Protein AF-A3DJR2-F1 (afdb_monomer)

Organism: Acetivibrio thermocellus (strain ATCC 27405 / DSM 1237 / JCM 9322 / NBRC 103400 / NCIMB 10682 / NRRL B-4536 / VPI 7372) (NCBI:txid203119)

Solvent-accessible surface area (backbone atoms only — not comparable to full-atom values): 4359 Å² total; per-residue (Å²): 134,84,76,85,65,75,58,40,39,23,33,26,30,74,84,78,70,42,81,74,45,70,51,89,65,86,60,85,74,54,73,71,57,49,40,52,54,50,50,53,52,53,46,73,74,34,79,80,39,65,82,44,52,84,45,40,46,72,43,79,49,49,74,72,56,54,73,68,66,122

Sequence (70 aa):
MTGNQPVKVGLRSKITNELVAVYPYSINGSPKEVEKKVFDWYYAQGCANENELPNLFVDTVTDGELKSFH

Mean predicted aligned error: 6.71 Å

Structure (mmCIF, N/CA/C/O backbone):
data_AF-A3DJR2-F1
#
_entry.id   AF-A3DJR2-F1
#
loop_
_atom_site.group_PDB
_atom_site.id
_atom_site.type_symbol
_atom_site.label_atom_id
_atom_site.label_alt_id
_atom_site.label_comp_id
_atom_site.label_asym_id
_atom_site.label_entity_id
_atom_site.label_seq_id
_atom_site.pdbx_PDB_ins_code
_atom_site.Cartn_x
_atom_site.Cartn_y
_atom_site.Cartn_z
_atom_site.occupancy
_atom_site.B_iso_or_equiv
_atom_site.auth_seq_id
_atom_site.auth_comp_id
_atom_site.auth_asym_id
_atom_site.auth_atom_id
_atom_site.pdbx_PDB_model_num
ATOM 1 N N . MET A 1 1 ? -24.269 5.211 14.674 1.00 36.78 1 MET A N 1
ATOM 2 C CA . MET A 1 1 ? -23.089 4.485 15.184 1.00 36.78 1 MET A CA 1
ATOM 3 C C . MET A 1 1 ? -22.269 4.080 13.971 1.00 36.78 1 MET A C 1
ATOM 5 O O . MET A 1 1 ? -22.514 3.023 13.409 1.00 36.78 1 MET A O 1
ATOM 9 N N . THR A 1 2 ? -21.411 4.963 13.464 1.00 41.88 2 THR A N 1
ATOM 10 C CA . THR A 1 2 ? -20.610 4.639 12.277 1.00 41.88 2 THR A CA 1
ATOM 11 C C . THR A 1 2 ? -19.457 3.777 12.759 1.00 41.88 2 THR A C 1
ATOM 13 O O . THR A 1 2 ? -18.569 4.270 13.449 1.00 41.88 2 THR A O 1
ATOM 16 N N . GLY A 1 3 ? -19.551 2.467 12.527 1.00 43.75 3 GLY A N 1
ATOM 17 C CA . GLY A 1 3 ? -18.500 1.532 12.891 1.00 43.75 3 GLY A CA 1
ATOM 18 C C . GLY A 1 3 ? -17.199 1.978 12.238 1.00 43.75 3 GLY A C 1
ATOM 19 O O . GLY A 1 3 ? -17.116 2.024 11.014 1.00 43.75 3 GLY A O 1
ATOM 20 N N . ASN A 1 4 ? -16.203 2.323 13.052 1.00 49.97 4 ASN A N 1
ATOM 21 C CA . ASN A 1 4 ? -14.822 2.475 12.610 1.00 49.97 4 ASN A CA 1
ATOM 22 C C . ASN A 1 4 ? -14.319 1.089 12.191 1.00 49.97 4 ASN A C 1
ATOM 24 O O . ASN A 1 4 ? 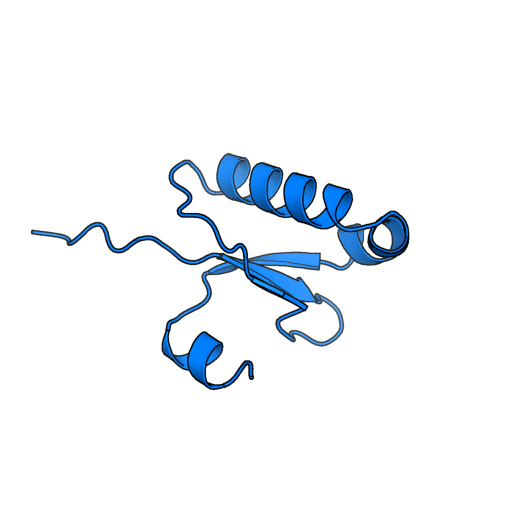-13.628 0.409 12.948 1.00 49.97 4 ASN A O 1
ATOM 28 N N . GLN A 1 5 ? -14.727 0.626 11.012 1.00 55.78 5 GLN A N 1
ATOM 29 C CA . GLN A 1 5 ? -14.074 -0.508 10.387 1.00 55.78 5 GLN A CA 1
ATOM 30 C C . GLN A 1 5 ? -12.655 -0.059 10.018 1.00 55.78 5 GLN A C 1
ATOM 32 O O . GLN A 1 5 ? -12.493 1.050 9.500 1.00 55.78 5 GLN A O 1
ATOM 37 N N . PRO A 1 6 ? -11.624 -0.870 10.306 1.00 59.81 6 PRO A N 1
ATOM 38 C CA . PRO A 1 6 ? -10.273 -0.563 9.870 1.00 59.81 6 PRO A CA 1
ATOM 39 C C . PRO A 1 6 ? -10.285 -0.435 8.347 1.00 59.81 6 PRO A C 1
ATOM 41 O O . PRO A 1 6 ? -10.631 -1.382 7.636 1.00 59.81 6 PRO A O 1
ATOM 44 N N . VAL A 1 7 ? -9.961 0.758 7.852 1.00 70.56 7 VAL A N 1
ATOM 45 C CA . VAL A 1 7 ? -9.871 1.014 6.417 1.00 70.56 7 VAL A CA 1
ATOM 46 C C . VAL A 1 7 ? -8.613 0.309 5.937 1.00 70.56 7 VAL A C 1
ATOM 48 O O . VAL A 1 7 ? -7.498 0.716 6.264 1.00 70.56 7 VAL A O 1
ATOM 51 N N . LYS A 1 8 ? -8.789 -0.796 5.212 1.00 84.06 8 LYS A N 1
ATOM 52 C CA . LYS A 1 8 ? -7.669 -1.451 4.544 1.00 84.06 8 LYS A CA 1
ATOM 53 C C . LYS A 1 8 ? -7.254 -0.588 3.366 1.00 84.06 8 LYS A C 1
ATOM 55 O O . LYS A 1 8 ? -8.089 -0.107 2.602 1.00 84.06 8 LYS A O 1
ATOM 60 N N . VAL A 1 9 ? -5.955 -0.391 3.235 1.00 88.81 9 VAL A N 1
ATOM 61 C CA . VAL A 1 9 ? -5.366 0.398 2.160 1.00 88.81 9 VAL A CA 1
ATOM 62 C C . VAL A 1 9 ? -4.297 -0.416 1.468 1.00 88.81 9 VAL A C 1
ATOM 64 O O . VAL A 1 9 ? -3.698 -1.319 2.055 1.00 88.81 9 VAL A O 1
ATOM 67 N N . GLY A 1 10 ? -4.078 -0.110 0.205 1.00 89.75 10 GLY A N 1
ATOM 68 C CA . GLY A 1 10 ? -3.108 -0.791 -0.623 1.00 89.75 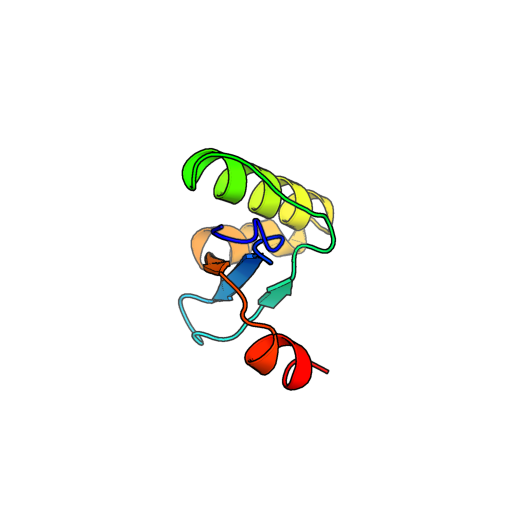10 GLY A CA 1
ATOM 69 C C . GLY A 1 10 ? -2.532 0.154 -1.655 1.00 89.75 10 GLY A C 1
ATOM 70 O O . GLY A 1 10 ? -3.040 1.253 -1.868 1.00 89.75 10 GLY A O 1
ATOM 71 N N . LEU A 1 11 ? -1.447 -0.282 -2.274 1.00 90.50 11 LEU A N 1
ATOM 72 C CA . LEU A 1 11 ? -0.843 0.381 -3.410 1.00 90.50 11 LEU A CA 1
ATOM 73 C C . LEU A 1 11 ? -1.444 -0.182 -4.680 1.00 90.50 11 LEU A C 1
ATOM 75 O O . LEU A 1 11 ? -1.452 -1.396 -4.877 1.00 90.50 11 LEU A O 1
ATOM 79 N N . ARG A 1 12 ? -1.911 0.710 -5.544 1.00 91.31 12 ARG A N 1
ATOM 80 C CA . ARG A 1 12 ? -2.362 0.391 -6.892 1.00 91.31 12 ARG A CA 1
ATOM 81 C C . ARG A 1 12 ? -1.427 0.990 -7.922 1.00 91.31 12 ARG A C 1
ATOM 83 O O . ARG A 1 12 ? -0.893 2.081 -7.727 1.00 91.31 12 ARG A O 1
ATOM 90 N N . SER A 1 13 ? -1.256 0.281 -9.029 1.00 89.38 13 SER A N 1
ATOM 91 C CA . SER A 1 13 ? -0.510 0.775 -10.181 1.00 89.38 13 SER A CA 1
ATOM 92 C C . SER A 1 13 ? -1.343 1.788 -10.950 1.00 89.38 13 SER A C 1
ATOM 94 O O . SER A 1 13 ? -2.456 1.497 -11.362 1.00 89.38 13 SER A O 1
ATOM 96 N N . LYS A 1 14 ? -0.799 2.972 -11.216 1.00 89.12 14 LYS A N 1
ATOM 97 C CA . LYS A 1 14 ? -1.398 3.960 -12.128 1.00 89.12 14 LYS A CA 1
ATOM 98 C C . LYS A 1 14 ? -1.397 3.472 -13.577 1.00 89.12 14 LYS A C 1
ATOM 100 O O . LYS A 1 14 ? -2.140 4.006 -14.390 1.00 89.12 14 LYS A O 1
ATOM 105 N N . ILE A 1 15 ? -0.540 2.500 -13.899 1.00 88.12 15 ILE A N 1
ATOM 106 C CA . ILE A 1 15 ? -0.364 1.985 -15.259 1.00 88.12 15 ILE A CA 1
ATOM 107 C C . ILE A 1 15 ? -1.392 0.892 -15.547 1.00 88.12 15 ILE A C 1
ATOM 109 O O . ILE A 1 15 ? -2.090 0.964 -16.554 1.00 88.12 15 ILE A O 1
ATOM 113 N N . THR A 1 16 ? -1.492 -0.110 -14.670 1.00 86.19 16 THR A N 1
ATOM 114 C CA . THR A 1 16 ? -2.386 -1.263 -14.879 1.00 86.19 16 THR A CA 1
ATOM 115 C C . THR A 1 16 ? -3.687 -1.172 -14.088 1.00 86.19 16 THR A C 1
ATOM 117 O O . THR A 1 16 ? -4.613 -1.933 -14.340 1.00 86.19 16 THR A O 1
ATOM 120 N N . ASN A 1 17 ? -3.788 -0.218 -13.157 1.00 85.25 17 ASN A N 1
ATOM 121 C CA . ASN A 1 17 ? -4.896 -0.081 -12.209 1.00 85.25 17 ASN A CA 1
ATOM 122 C C . ASN A 1 17 ? -5.094 -1.307 -11.299 1.00 85.25 17 ASN A C 1
ATOM 124 O O . ASN A 1 17 ? -6.126 -1.447 -10.645 1.00 85.25 17 ASN A O 1
ATOM 128 N N . GLU A 1 18 ? -4.093 -2.184 -11.237 1.00 86.56 18 GLU A N 1
ATOM 129 C CA . GLU A 1 18 ? -4.109 -3.386 -10.416 1.00 86.56 18 GLU A CA 1
ATOM 130 C C . GLU A 1 18 ? -3.580 -3.097 -9.016 1.00 86.56 18 GLU A C 1
ATOM 132 O O . GLU A 1 18 ? -2.758 -2.200 -8.800 1.00 86.56 18 GLU A O 1
ATOM 137 N N . LEU A 1 19 ? -4.061 -3.882 -8.056 1.00 87.81 19 LEU A N 1
ATOM 138 C CA . LEU A 1 19 ? -3.549 -3.885 -6.697 1.00 87.81 19 LEU A CA 1
ATOM 139 C C . LEU A 1 19 ? -2.154 -4.518 -6.699 1.00 87.81 19 LEU A C 1
ATOM 141 O O . LEU A 1 19 ? -1.982 -5.651 -7.124 1.00 87.81 19 LEU A O 1
ATOM 145 N N . VAL A 1 20 ? -1.153 -3.771 -6.252 1.00 87.50 20 VAL A N 1
ATOM 146 C CA . VAL A 1 20 ? 0.252 -4.197 -6.239 1.00 87.50 20 VAL A CA 1
ATOM 147 C C . VAL A 1 20 ? 0.629 -4.730 -4.866 1.00 87.50 20 VAL A C 1
ATOM 149 O O . VAL A 1 20 ? 1.256 -5.778 -4.745 1.00 87.50 20 VAL A O 1
ATOM 152 N N . ALA A 1 21 ? 0.209 -4.028 -3.815 1.00 87.81 21 ALA A N 1
ATOM 153 C CA . ALA A 1 21 ? 0.467 -4.442 -2.445 1.00 87.81 21 ALA A CA 1
ATOM 154 C C . ALA A 1 21 ? -0.664 -4.017 -1.517 1.00 87.81 21 ALA A C 1
ATOM 156 O O . ALA A 1 21 ? -1.272 -2.965 -1.694 1.00 87.81 21 ALA A O 1
ATOM 157 N N . VAL A 1 22 ? -0.917 -4.815 -0.485 1.00 89.25 22 VAL A N 1
ATOM 158 C CA . VAL A 1 22 ? -1.897 -4.501 0.557 1.00 89.25 22 VAL A CA 1
ATOM 159 C C . VAL A 1 22 ? -1.159 -4.238 1.850 1.00 89.25 22 VAL A C 1
ATOM 161 O O . VAL A 1 22 ? -0.365 -5.066 2.290 1.00 89.25 22 VAL A O 1
ATOM 164 N N . TYR A 1 23 ? -1.450 -3.102 2.476 1.00 89.31 23 TYR A N 1
ATOM 165 C CA . TYR A 1 23 ? -0.881 -2.775 3.770 1.00 89.31 23 TYR A CA 1
ATOM 166 C C . TYR A 1 23 ? -1.484 -3.703 4.841 1.00 89.31 23 TYR A C 1
ATOM 168 O O . TYR A 1 23 ? -2.701 -3.678 5.055 1.00 89.31 23 TYR A O 1
ATOM 176 N N . PRO A 1 24 ? -0.676 -4.539 5.519 1.00 86.12 24 PRO A N 1
ATOM 177 C CA . PRO A 1 24 ? -1.198 -5.579 6.406 1.00 86.12 24 PRO A CA 1
ATOM 178 C C . PRO A 1 24 ? -1.603 -5.047 7.788 1.00 86.12 24 PRO A C 1
ATOM 180 O O . PRO A 1 24 ? -2.268 -5.753 8.547 1.00 86.12 24 PRO A O 1
ATOM 183 N N . TYR A 1 25 ? -1.210 -3.820 8.138 1.00 85.50 25 TYR A N 1
ATOM 184 C CA . TYR A 1 25 ? -1.479 -3.235 9.449 1.00 85.50 25 TYR A CA 1
ATOM 185 C C . TYR A 1 25 ? -2.720 -2.339 9.427 1.00 85.50 25 TYR A C 1
ATOM 187 O O . TYR A 1 25 ? -3.089 -1.757 8.410 1.00 85.50 25 TYR A O 1
ATOM 195 N N . SER A 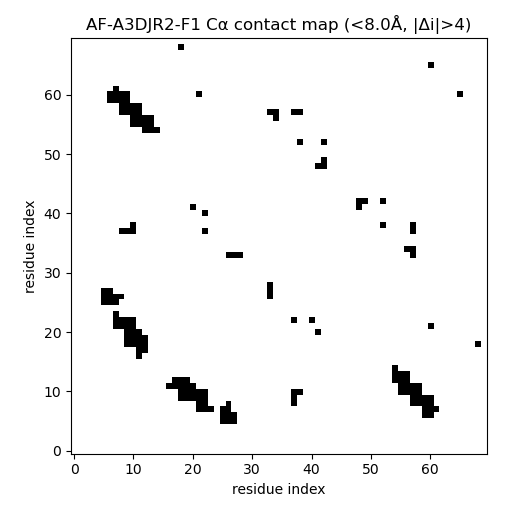1 26 ? -3.365 -2.194 10.585 1.00 81.81 26 SER A N 1
ATOM 196 C CA . SER A 1 26 ? -4.448 -1.221 10.741 1.00 81.81 26 SER A CA 1
ATOM 197 C C . SER A 1 26 ? -3.877 0.191 10.734 1.00 81.81 26 SER A C 1
ATOM 199 O O . SER A 1 26 ? -2.961 0.496 11.501 1.00 81.8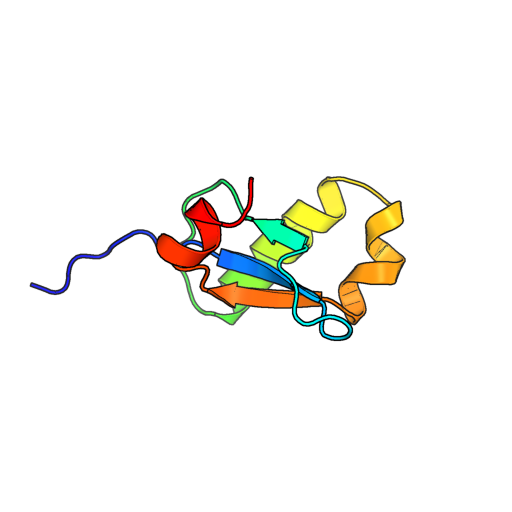1 26 SER A O 1
ATOM 201 N N . ILE A 1 27 ? -4.422 1.052 9.879 1.00 82.50 27 ILE A N 1
ATOM 202 C CA . ILE A 1 27 ? -3.961 2.424 9.732 1.00 82.50 27 ILE A CA 1
ATOM 203 C C . ILE A 1 27 ? -5.096 3.409 9.978 1.00 82.50 27 ILE A C 1
ATOM 205 O O . ILE A 1 27 ? -6.178 3.308 9.406 1.00 82.50 27 ILE A O 1
ATOM 209 N N . ASN A 1 28 ? -4.818 4.381 10.841 1.00 79.69 28 ASN A N 1
ATOM 210 C CA . ASN A 1 28 ? -5.714 5.480 11.155 1.00 79.69 28 ASN A CA 1
ATOM 211 C C . ASN A 1 28 ? -4.944 6.787 10.951 1.00 79.69 28 ASN A C 1
ATOM 213 O O . ASN A 1 28 ? -3.756 6.869 11.281 1.00 79.69 28 ASN A O 1
ATOM 217 N N . GLY A 1 29 ? -5.623 7.799 10.422 1.00 80.06 29 GLY A N 1
ATOM 218 C CA . GLY A 1 29 ? -5.045 9.117 10.187 1.00 80.06 29 GLY A CA 1
ATOM 219 C C . GLY A 1 29 ? -5.659 9.799 8.976 1.00 80.06 29 GLY A C 1
ATOM 220 O O . GLY A 1 29 ? -6.607 9.297 8.369 1.00 80.06 29 GLY A O 1
ATOM 221 N N . SER A 1 30 ? -5.099 10.951 8.623 1.00 84.50 30 SER A N 1
ATOM 222 C CA . SER A 1 30 ? -5.484 11.647 7.395 1.00 84.50 30 SER A CA 1
ATOM 223 C C . SER A 1 30 ? -5.004 10.875 6.158 1.00 84.50 30 SER A C 1
ATOM 225 O O . SER A 1 30 ? -3.971 10.208 6.235 1.00 84.50 30 SER A O 1
ATOM 227 N N . PRO A 1 31 ? -5.649 11.031 4.986 1.00 82.12 31 PRO A N 1
ATOM 228 C CA . PRO A 1 31 ? -5.227 10.371 3.747 1.00 82.12 31 PRO A CA 1
ATOM 229 C C . PRO A 1 31 ? -3.734 10.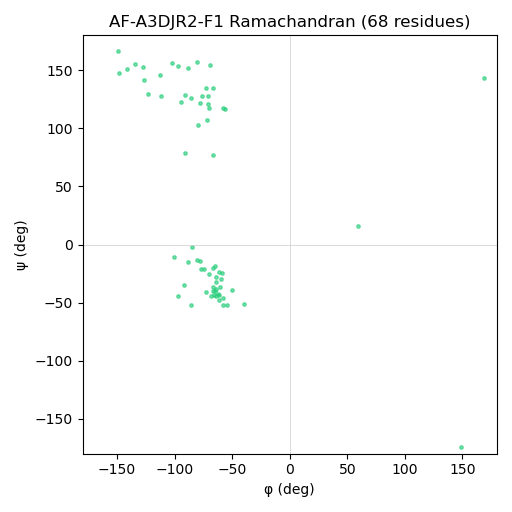548 3.435 1.00 82.12 31 PRO A C 1
ATOM 231 O O . PRO A 1 31 ? -3.065 9.593 3.072 1.00 82.12 31 PRO A O 1
ATOM 234 N N . LYS A 1 32 ? -3.178 11.742 3.687 1.00 85.44 32 LYS A N 1
ATOM 235 C CA . LYS A 1 32 ? -1.740 12.023 3.516 1.00 85.44 32 LYS A CA 1
ATOM 236 C C . LYS A 1 32 ? -0.832 11.219 4.450 1.00 85.44 32 LYS A C 1
ATOM 238 O O . LYS A 1 32 ? 0.262 10.826 4.060 1.00 85.44 32 LYS A O 1
ATOM 243 N N . GLU A 1 33 ? -1.248 11.008 5.697 1.00 88.38 33 GLU A N 1
ATOM 244 C CA . GLU A 1 33 ? -0.463 10.229 6.665 1.00 88.38 33 GLU A CA 1
ATOM 245 C C . GLU A 1 33 ? -0.510 8.743 6.337 1.00 88.38 33 GLU A C 1
ATOM 247 O O . GLU A 1 33 ? 0.500 8.047 6.434 1.00 88.38 33 GLU A O 1
ATOM 252 N N . VAL A 1 34 ? -1.697 8.283 5.942 1.00 88.56 34 VAL A N 1
ATOM 253 C CA . VAL A 1 34 ? -1.932 6.929 5.458 1.00 88.56 34 VAL A CA 1
ATOM 254 C C . VAL A 1 34 ? -1.035 6.660 4.259 1.00 88.56 34 VAL A C 1
ATOM 256 O O . VAL A 1 34 ? -0.251 5.716 4.281 1.00 88.56 34 VAL A O 1
ATOM 259 N N . GLU A 1 35 ? -1.080 7.550 3.270 1.00 89.38 35 GLU A N 1
ATOM 260 C CA . GLU A 1 35 ? -0.296 7.452 2.048 1.00 89.38 35 GLU A CA 1
ATOM 261 C C . GLU A 1 35 ? 1.201 7.313 2.348 1.00 89.38 35 GLU A C 1
ATOM 263 O O . GLU A 1 35 ? 1.838 6.345 1.933 1.00 89.38 35 GLU A O 1
ATOM 268 N N . LYS A 1 36 ? 1.743 8.215 3.175 1.00 89.88 36 LYS A N 1
ATOM 269 C CA . LYS A 1 36 ? 3.156 8.187 3.557 1.00 89.88 36 LYS A CA 1
ATOM 270 C C . LYS A 1 36 ? 3.558 6.873 4.232 1.00 89.88 36 LYS A C 1
ATOM 272 O O . LYS A 1 36 ? 4.584 6.310 3.878 1.00 89.88 36 LYS A O 1
ATOM 277 N N . LYS A 1 37 ? 2.771 6.377 5.192 1.00 90.81 37 LYS A N 1
ATOM 278 C CA . LYS A 1 37 ? 3.076 5.133 5.926 1.00 90.81 37 LYS A CA 1
ATOM 279 C C . LYS A 1 37 ? 3.057 3.899 5.024 1.00 90.81 37 LYS A C 1
ATOM 281 O O . LYS A 1 37 ? 3.891 3.016 5.193 1.00 90.81 37 LYS A O 1
ATOM 286 N N . VAL A 1 38 ? 2.107 3.831 4.093 1.00 89.94 38 VAL A N 1
ATOM 287 C CA . VAL A 1 38 ? 1.995 2.712 3.148 1.00 89.94 38 VAL A CA 1
ATOM 288 C C . VAL A 1 38 ? 3.174 2.719 2.178 1.00 89.94 38 VAL A C 1
ATOM 290 O O . VAL A 1 38 ? 3.781 1.674 1.954 1.00 89.94 38 VAL A O 1
ATOM 293 N N . PHE A 1 39 ? 3.536 3.891 1.650 1.00 89.62 39 PHE A N 1
ATOM 294 C CA . PHE A 1 39 ? 4.697 4.033 0.776 1.00 89.62 39 PHE A CA 1
ATOM 295 C C . PHE A 1 39 ? 6.013 3.708 1.482 1.00 89.62 39 PHE A C 1
ATOM 297 O O . PHE A 1 39 ? 6.826 2.978 0.927 1.00 89.62 39 PHE A O 1
ATOM 304 N N . ASP A 1 40 ? 6.206 4.200 2.707 1.00 89.56 40 ASP A N 1
ATOM 305 C CA . ASP A 1 40 ? 7.403 3.939 3.515 1.00 89.56 40 ASP A CA 1
ATOM 306 C C . ASP A 1 40 ? 7.560 2.438 3.807 1.00 89.56 40 ASP A C 1
ATOM 308 O O . ASP A 1 40 ? 8.629 1.863 3.611 1.00 89.56 40 ASP A O 1
ATOM 312 N N . TRP A 1 41 ? 6.457 1.768 4.160 1.00 90.1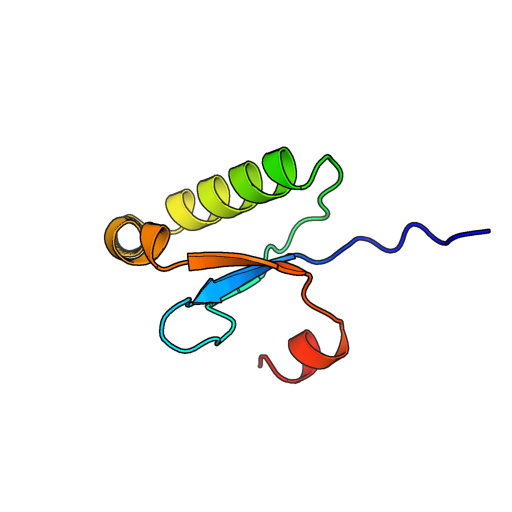2 41 TRP A N 1
ATOM 313 C CA . TRP A 1 41 ? 6.429 0.317 4.332 1.00 90.12 41 TRP A CA 1
ATOM 314 C C . TRP A 1 41 ? 6.765 -0.434 3.042 1.00 90.12 41 TRP A C 1
ATOM 316 O O . TRP A 1 41 ? 7.596 -1.337 3.075 1.00 90.12 41 TRP A O 1
ATOM 326 N N . TYR A 1 42 ? 6.159 -0.064 1.911 1.00 88.44 42 TYR A N 1
ATOM 327 C CA . TYR A 1 42 ? 6.404 -0.730 0.629 1.00 88.44 42 TYR A CA 1
ATOM 328 C C . TYR A 1 42 ? 7.832 -0.519 0.126 1.00 88.44 42 TYR A C 1
ATOM 330 O O . TYR A 1 42 ? 8.444 -1.439 -0.414 1.00 88.44 42 TYR A O 1
ATOM 338 N N . TYR A 1 43 ? 8.386 0.671 0.351 1.00 86.00 43 TYR A N 1
ATOM 339 C CA . TYR A 1 43 ? 9.789 0.970 0.092 1.00 86.00 43 TYR A CA 1
ATOM 340 C C . TYR A 1 43 ? 10.713 0.104 0.959 1.00 86.00 43 TYR A C 1
ATOM 342 O O . TYR A 1 43 ? 11.675 -0.475 0.458 1.00 86.00 43 TYR A O 1
ATOM 350 N N . ALA A 1 44 ? 10.378 -0.071 2.242 1.00 86.94 44 ALA A N 1
ATOM 351 C CA . ALA A 1 44 ? 11.121 -0.939 3.151 1.00 86.94 44 ALA A CA 1
ATOM 352 C C . ALA A 1 44 ? 11.063 -2.433 2.771 1.00 86.94 44 ALA A C 1
ATOM 354 O O . ALA A 1 44 ? 11.917 -3.198 3.221 1.00 86.94 44 ALA A O 1
ATOM 355 N N . GLN A 1 45 ? 10.100 -2.867 1.944 1.00 83.25 45 GLN A N 1
ATOM 356 C CA . GLN A 1 45 ? 10.041 -4.252 1.458 1.00 83.25 45 GLN A CA 1
ATOM 357 C C . GLN A 1 45 ? 11.097 -4.569 0.384 1.00 83.25 45 GLN A C 1
ATOM 359 O O . GLN A 1 45 ? 11.444 -5.739 0.228 1.00 83.25 45 GLN A O 1
ATOM 364 N N . GLY A 1 46 ? 11.651 -3.572 -0.321 1.00 74.12 46 GLY A N 1
ATOM 365 C CA . GLY A 1 46 ? 12.766 -3.799 -1.245 1.00 74.12 46 GLY A CA 1
ATOM 366 C C . GLY A 1 46 ? 13.109 -2.623 -2.163 1.00 74.12 46 GLY A C 1
ATOM 367 O O . GLY A 1 46 ? 12.231 -1.951 -2.692 1.00 74.12 46 GLY A O 1
ATOM 368 N N . CYS A 1 47 ? 14.406 -2.430 -2.436 1.00 59.22 47 CYS A N 1
ATOM 369 C CA . CYS A 1 47 ? 14.915 -1.376 -3.331 1.00 59.22 47 CYS A CA 1
ATOM 370 C C . CYS A 1 47 ? 14.382 -1.439 -4.773 1.00 59.22 47 CYS A C 1
ATOM 372 O O . CYS A 1 47 ? 14.359 -0.414 -5.446 1.00 59.22 47 CYS A O 1
ATOM 374 N N . ALA A 1 48 ? 13.943 -2.606 -5.261 1.00 61.41 48 ALA A N 1
ATOM 375 C CA . ALA A 1 48 ? 13.362 -2.734 -6.604 1.00 61.41 48 ALA A CA 1
ATOM 376 C C . ALA A 1 48 ? 12.089 -1.880 -6.779 1.00 61.41 48 ALA A C 1
ATOM 378 O O . ALA A 1 48 ? 11.767 -1.453 -7.886 1.00 61.41 48 ALA A O 1
ATOM 379 N N . ASN A 1 49 ? 11.428 -1.562 -5.666 1.00 68.12 49 ASN A N 1
ATOM 380 C CA . ASN A 1 49 ? 10.174 -0.833 -5.629 1.00 68.12 49 ASN A CA 1
ATOM 381 C C . ASN A 1 49 ? 10.364 0.677 -5.847 1.00 68.12 49 ASN A C 1
ATOM 383 O O . ASN A 1 49 ? 9.388 1.368 -6.121 1.00 68.12 49 ASN A O 1
ATOM 387 N N . GLU A 1 50 ? 11.590 1.210 -5.759 1.00 68.94 50 GLU A N 1
ATOM 388 C CA . GLU A 1 50 ? 11.872 2.644 -5.949 1.00 68.94 50 GLU A CA 1
ATOM 389 C C . GLU A 1 50 ? 11.476 3.138 -7.346 1.00 68.94 50 GLU A C 1
ATOM 391 O O . GLU A 1 50 ? 10.932 4.232 -7.498 1.00 68.94 50 GLU A O 1
ATOM 396 N N . ASN A 1 51 ? 11.659 2.293 -8.361 1.00 77.19 51 ASN A N 1
ATOM 397 C CA . ASN A 1 51 ? 11.289 2.619 -9.735 1.00 77.19 51 ASN A CA 1
ATOM 398 C C . ASN A 1 51 ? 9.770 2.503 -9.982 1.00 77.19 51 ASN A C 1
ATOM 400 O O . ASN A 1 51 ? 9.233 3.092 -10.921 1.00 77.19 51 ASN A O 1
ATOM 404 N N . GLU A 1 52 ? 9.067 1.751 -9.133 1.00 77.69 52 GLU A N 1
ATOM 405 C CA . GLU A 1 52 ? 7.623 1.535 -9.223 1.00 77.69 52 GLU A CA 1
ATOM 406 C C . GLU A 1 52 ? 6.837 2.556 -8.403 1.00 77.69 52 GLU A C 1
ATOM 408 O O . GLU A 1 52 ? 5.799 3.018 -8.859 1.00 77.69 52 GLU A O 1
ATOM 413 N N . LEU A 1 53 ? 7.361 2.988 -7.253 1.00 81.62 53 LEU A N 1
ATOM 414 C CA . LEU A 1 53 ? 6.779 3.991 -6.354 1.00 81.62 53 LEU A CA 1
ATOM 415 C C . LEU A 1 53 ? 6.107 5.192 -7.042 1.00 81.62 53 LEU A C 1
ATOM 417 O O . LEU A 1 53 ? 4.952 5.469 -6.711 1.00 81.62 53 LEU A O 1
ATOM 421 N N . PRO A 1 54 ? 6.739 5.906 -7.998 1.00 85.50 54 PRO A N 1
ATOM 422 C CA . PRO A 1 54 ? 6.084 7.034 -8.672 1.00 85.50 54 PRO A CA 1
ATOM 423 C C . PRO A 1 54 ? 4.851 6.614 -9.492 1.00 85.50 54 PRO A C 1
ATOM 425 O O . PRO A 1 54 ? 3.896 7.388 -9.641 1.00 85.50 54 PRO A O 1
ATOM 428 N N . ASN A 1 55 ? 4.847 5.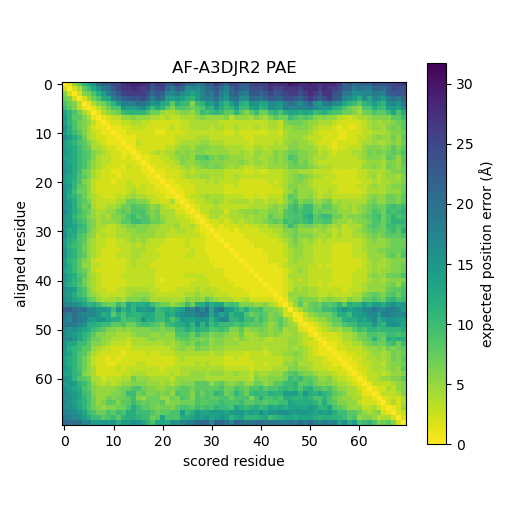373 -9.978 1.00 88.94 55 ASN A N 1
ATOM 429 C CA . ASN A 1 55 ? 3.747 4.753 -10.706 1.00 88.94 55 ASN A CA 1
ATOM 430 C C . ASN A 1 55 ? 2.696 4.138 -9.779 1.00 88.94 55 ASN A C 1
ATOM 432 O O . ASN A 1 55 ? 1.689 3.651 -10.279 1.00 88.94 55 ASN A O 1
ATOM 436 N N . LEU A 1 56 ? 2.878 4.176 -8.458 1.00 89.75 56 LEU A N 1
ATOM 437 C CA . LEU A 1 56 ? 1.909 3.672 -7.491 1.00 89.75 56 LEU A CA 1
ATOM 438 C C . LEU A 1 56 ? 1.114 4.816 -6.845 1.00 89.75 56 LEU A C 1
ATOM 440 O O . LEU A 1 56 ? 1.541 5.974 -6.812 1.00 89.75 56 LEU A O 1
ATOM 444 N N . PHE A 1 57 ? -0.078 4.500 -6.348 1.00 90.38 57 PHE A N 1
ATOM 445 C CA . PHE A 1 57 ? -0.889 5.380 -5.507 1.00 90.38 57 PHE A CA 1
ATOM 446 C C . PHE A 1 57 ? -1.571 4.579 -4.405 1.00 90.38 57 PHE A C 1
ATOM 448 O O . PHE A 1 57 ? -1.852 3.394 -4.578 1.00 90.38 57 PHE A O 1
ATOM 455 N N . VAL A 1 58 ? -1.823 5.226 -3.268 1.00 90.00 58 VAL A N 1
ATOM 456 C CA . VAL A 1 58 ? -2.506 4.588 -2.143 1.00 90.00 58 VAL A CA 1
ATOM 457 C C . VAL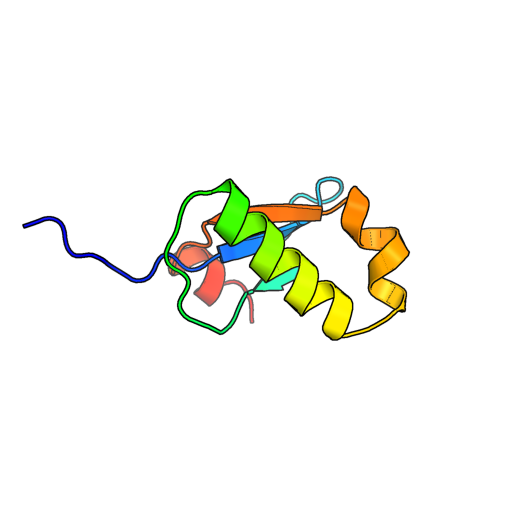 A 1 58 ? -4.005 4.716 -2.334 1.00 90.00 58 VAL A C 1
ATOM 459 O O . VAL A 1 58 ? -4.526 5.813 -2.515 1.00 90.00 58 VAL A O 1
ATOM 462 N N . ASP A 1 59 ? -4.687 3.580 -2.276 1.00 89.19 59 ASP A N 1
ATOM 463 C CA . ASP A 1 59 ? -6.127 3.492 -2.447 1.00 89.19 59 ASP A CA 1
ATOM 464 C C . ASP A 1 59 ? -6.755 2.603 -1.374 1.00 89.19 59 ASP A C 1
ATOM 466 O O . ASP A 1 59 ? -6.103 1.739 -0.776 1.00 89.19 59 ASP A O 1
ATOM 470 N N . THR A 1 60 ? -8.038 2.827 -1.104 1.00 86.19 60 THR A N 1
ATOM 471 C CA . THR A 1 60 ? -8.785 2.011 -0.145 1.00 86.19 60 THR A CA 1
ATOM 472 C C . THR A 1 60 ? -9.172 0.679 -0.768 1.00 86.19 60 THR A C 1
ATOM 474 O O . THR A 1 60 ? -9.896 0.634 -1.761 1.00 86.19 60 THR A O 1
ATOM 477 N N . VAL A 1 61 ? -8.744 -0.415 -0.147 1.00 84.00 61 VAL A N 1
ATOM 478 C CA . VAL A 1 61 ? -9.059 -1.768 -0.604 1.00 84.00 61 VAL A CA 1
ATOM 479 C C . VAL A 1 61 ? -10.291 -2.252 0.140 1.00 84.00 61 VAL A C 1
ATOM 481 O O . VAL A 1 61 ? -10.323 -2.307 1.372 1.00 84.00 61 VAL A O 1
ATOM 484 N N . THR A 1 62 ? -11.324 -2.612 -0.613 1.00 81.00 62 THR A N 1
ATOM 485 C CA . THR A 1 62 ? -12.534 -3.201 -0.037 1.00 81.00 62 THR A CA 1
ATOM 486 C C . THR A 1 62 ? -12.331 -4.693 0.232 1.00 81.00 62 THR A C 1
ATOM 488 O O . THR A 1 62 ? -11.499 -5.349 -0.390 1.00 81.00 62 THR A O 1
ATOM 491 N N . ASP A 1 63 ? -13.111 -5.264 1.153 1.00 74.88 63 ASP A N 1
ATOM 492 C CA . ASP A 1 63 ? -13.027 -6.701 1.464 1.00 74.88 63 ASP A CA 1
ATOM 493 C C . ASP A 1 63 ? -13.311 -7.592 0.236 1.00 74.88 63 ASP A C 1
ATOM 495 O O . ASP A 1 63 ? -12.740 -8.671 0.109 1.00 74.88 63 ASP A O 1
ATOM 499 N N . GLY A 1 64 ? -14.144 -7.118 -0.700 1.00 73.88 64 GLY A N 1
ATOM 500 C CA . GLY A 1 64 ? -14.431 -7.818 -1.958 1.00 73.88 64 GLY A CA 1
ATOM 501 C C . GLY A 1 64 ? -13.224 -7.901 -2.899 1.00 73.88 64 GLY A C 1
ATOM 502 O O . GLY A 1 64 ? -12.967 -8.956 -3.475 1.00 73.88 64 GLY A O 1
ATOM 503 N N . GLU A 1 65 ? -12.447 -6.821 -2.996 1.00 70.69 65 GLU A N 1
ATOM 504 C CA . GLU A 1 65 ? -11.194 -6.781 -3.765 1.00 70.69 65 GLU A CA 1
ATOM 505 C C . GLU A 1 65 ? -10.143 -7.705 -3.148 1.00 70.69 65 GLU A C 1
ATOM 507 O O . GLU A 1 65 ? -9.502 -8.487 -3.839 1.00 70.69 65 GLU A O 1
ATOM 512 N N . LEU A 1 66 ? -10.028 -7.683 -1.819 1.00 74.88 66 LEU A N 1
ATOM 513 C CA . LEU A 1 66 ? -9.069 -8.506 -1.084 1.00 74.88 66 LEU A CA 1
ATOM 514 C C . LEU A 1 66 ? -9.332 -10.007 -1.230 1.00 74.88 66 LEU A C 1
ATOM 516 O O . LEU A 1 66 ? -8.393 -10.791 -1.232 1.00 74.88 66 LEU A O 1
ATOM 520 N N . LYS A 1 67 ? -10.600 -10.412 -1.362 1.00 72.12 67 LYS A N 1
ATOM 521 C CA . LYS A 1 67 ? -10.973 -11.807 -1.646 1.00 72.12 67 LYS A CA 1
ATOM 522 C C . LYS A 1 67 ? -10.619 -12.248 -3.061 1.00 72.12 67 LYS A C 1
ATOM 524 O O . LYS A 1 67 ? -10.466 -13.443 -3.286 1.00 72.12 67 LYS A O 1
ATOM 529 N N . SER A 1 68 ? -10.522 -11.301 -3.989 1.00 69.56 68 SER A N 1
ATOM 530 C CA . SER A 1 68 ? -10.114 -11.559 -5.373 1.00 69.56 68 SER A CA 1
ATOM 531 C C . SER A 1 68 ? -8.592 -11.488 -5.545 1.00 69.56 68 SER A C 1
ATOM 533 O O . SER A 1 68 ? -8.069 -11.966 -6.545 1.00 69.56 68 SER A O 1
ATOM 535 N N . PHE A 1 69 ? -7.886 -10.916 -4.565 1.00 67.56 69 PHE A N 1
ATOM 536 C CA . PHE A 1 69 ? -6.431 -10.822 -4.501 1.00 67.56 69 PHE A CA 1
ATOM 537 C C . PHE A 1 69 ? -5.854 -12.034 -3.746 1.00 67.56 69 PHE A C 1
ATOM 539 O O . PHE A 1 69 ? -5.569 -11.953 -2.548 1.00 67.56 69 PHE A O 1
ATOM 546 N N . HIS A 1 70 ? -5.753 -13.178 -4.429 1.00 52.84 70 HIS A N 1
ATOM 547 C CA . HIS A 1 70 ? -5.180 -14.424 -3.905 1.00 52.84 70 HIS A CA 1
ATOM 548 C C . HIS A 1 70 ? -4.333 -15.133 -4.960 1.00 52.84 70 HIS A C 1
ATOM 550 O O . HIS A 1 70 ? -4.806 -15.224 -6.115 1.00 52.84 70 HIS A O 1
#

Secondary structure (DSSP, 8-state):
--------EEEEETTT--EEEE--S---S-HHHHHHHHHHHHHHH-GGGGGTGGGEEEEEPPHHHHHH--

pLDDT: mean 79.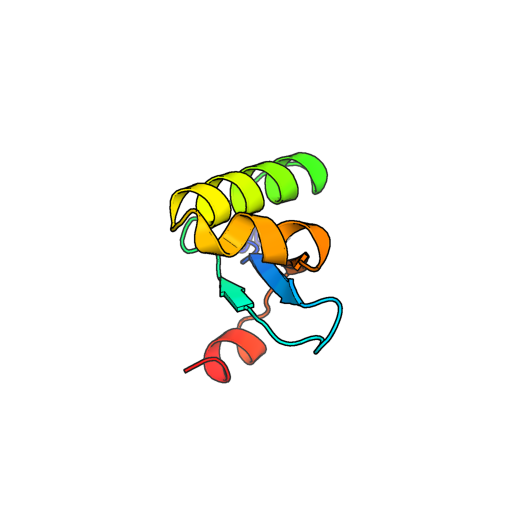68, std 12.96, range [36.78, 91.31]

Radius of gyration: 12.28 Å; Cα contacts (8 Å, |Δi|>4): 83; chains: 1; bounding box: 38×26×30 Å

Foldseek 3Di:
DPPPDQFWKFKAFLVPRDTDGTDPDRDDDDLVVVFVVRLVVVCVVDVVCPVRSVRIGMDGDDPVNVVVVD

Nearest PDB structures (foldseek):
  6jwp-assembly2_G  TM=3.469E-01  e=1.021E+00  Saccharomyces cerevisiae S288C
  6ni0-assembly1_A  TM=4.973E-01  e=6.668E+00  Burkholderia thailandensis
  1ifq-assembly1_A  TM=4.063E-01  e=9.323E+00  Mus musculus
  7w1y-assembly1_5  TM=3.786E-01  e=6.668E+00  Homo sapiens
  8w0f-assembly1_5  TM=3.852E-01  e=8.153E+00  Homo sapiens